Protein AF-A0A9X9A0T3-F1 (afdb_monomer)

Structure (mmCIF, N/CA/C/O backbone):
data_AF-A0A9X9A0T3-F1
#
_entry.id   AF-A0A9X9A0T3-F1
#
loop_
_atom_site.group_PDB
_atom_site.id
_atom_site.type_symbol
_atom_site.label_atom_id
_atom_site.label_alt_id
_atom_site.label_comp_id
_atom_site.label_asym_id
_atom_site.label_entity_id
_atom_site.label_seq_id
_atom_site.pdbx_PDB_ins_code
_atom_site.Cartn_x
_atom_site.Cartn_y
_atom_site.Cartn_z
_atom_site.occupancy
_atom_site.B_iso_or_equiv
_atom_site.auth_seq_id
_atom_site.auth_comp_id
_atom_site.auth_asym_id
_atom_site.auth_atom_id
_atom_site.pdbx_PDB_model_num
ATOM 1 N N . ALA A 1 1 ? 5.137 -0.483 3.775 1.00 80.88 1 ALA A N 1
ATOM 2 C CA . ALA A 1 1 ? 6.234 0.382 3.291 1.00 80.88 1 ALA A CA 1
ATOM 3 C C . ALA A 1 1 ? 7.393 -0.449 2.747 1.00 80.88 1 ALA A C 1
ATOM 5 O O . ALA A 1 1 ? 7.651 -0.359 1.558 1.00 80.88 1 ALA A O 1
ATOM 6 N N . LEU A 1 2 ? 8.029 -1.311 3.553 1.00 91.44 2 LEU A N 1
ATOM 7 C CA . LEU A 1 2 ? 9.229 -2.052 3.134 1.00 91.44 2 LEU A CA 1
ATOM 8 C C . LEU A 1 2 ? 9.048 -2.902 1.862 1.00 91.44 2 LEU A C 1
ATOM 10 O O . LEU A 1 2 ? 9.890 -2.845 0.978 1.00 91.44 2 LEU A O 1
ATOM 14 N N . THR A 1 3 ? 7.930 -3.620 1.719 1.00 94.62 3 THR A N 1
ATOM 15 C CA . THR A 1 3 ? 7.630 -4.406 0.504 1.00 94.62 3 THR A CA 1
ATOM 16 C C . THR A 1 3 ? 7.572 -3.549 -0.762 1.00 94.62 3 THR A C 1
ATOM 18 O O . THR A 1 3 ? 8.028 -3.978 -1.815 1.00 94.62 3 THR A O 1
ATOM 21 N N . VAL A 1 4 ? 7.065 -2.318 -0.654 1.00 94.62 4 VAL A N 1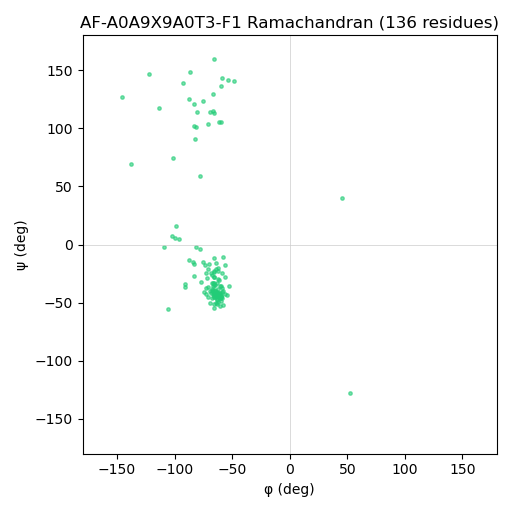
ATOM 22 C CA . VAL A 1 4 ? 7.002 -1.357 -1.763 1.00 94.62 4 VAL A CA 1
ATOM 23 C C . VAL A 1 4 ? 8.384 -0.770 -2.051 1.00 94.62 4 VAL A C 1
ATOM 25 O O . VAL A 1 4 ? 8.754 -0.664 -3.212 1.00 94.62 4 VAL A O 1
ATOM 28 N N . VAL A 1 5 ? 9.173 -0.442 -1.020 1.00 95.19 5 VAL A N 1
ATOM 29 C CA . VAL A 1 5 ? 10.565 0.025 -1.184 1.00 95.19 5 VAL A CA 1
ATOM 30 C C . VAL A 1 5 ? 11.396 -1.024 -1.914 1.00 95.19 5 VAL A C 1
ATOM 32 O O . VAL A 1 5 ? 12.087 -0.687 -2.868 1.00 95.19 5 VAL A O 1
ATOM 35 N N . LEU A 1 6 ? 11.287 -2.292 -1.511 1.00 94.44 6 LEU A N 1
ATOM 36 C CA . LEU A 1 6 ? 11.980 -3.398 -2.169 1.00 94.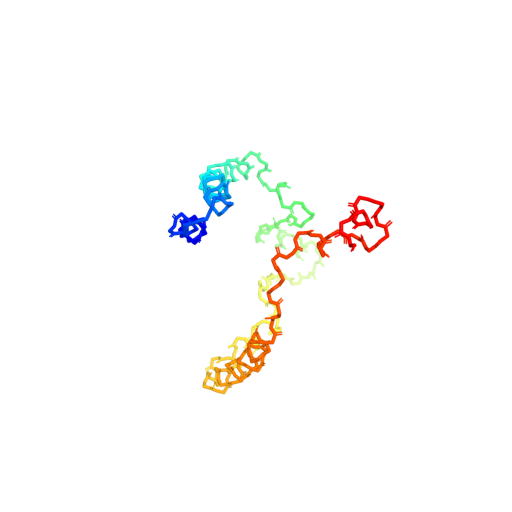44 6 LEU A CA 1
ATOM 37 C C . LEU A 1 6 ? 11.491 -3.586 -3.610 1.00 94.44 6 LEU A C 1
ATOM 39 O O . LEU A 1 6 ? 12.316 -3.678 -4.511 1.00 94.44 6 LEU A O 1
ATOM 43 N N . GLY A 1 7 ? 10.174 -3.566 -3.844 1.00 93.56 7 GLY A N 1
ATOM 44 C CA . GLY A 1 7 ? 9.599 -3.706 -5.187 1.00 93.56 7 GLY A CA 1
ATOM 45 C C . GLY A 1 7 ? 9.945 -2.559 -6.143 1.00 93.56 7 GLY A C 1
ATOM 46 O O . GLY A 1 7 ? 10.156 -2.789 -7.325 1.00 93.56 7 GLY A O 1
ATOM 47 N N . LEU A 1 8 ? 10.050 -1.322 -5.655 1.00 93.19 8 LEU A N 1
ATOM 48 C CA . LEU A 1 8 ? 10.541 -0.197 -6.459 1.00 93.19 8 LEU A CA 1
ATOM 49 C C . LEU A 1 8 ? 12.066 -0.225 -6.598 1.00 93.19 8 LEU A C 1
ATOM 51 O O . LEU A 1 8 ? 12.601 0.163 -7.631 1.00 93.19 8 LEU A O 1
ATOM 55 N N . GLY A 1 9 ? 12.771 -0.716 -5.580 1.00 91.00 9 GLY A N 1
ATOM 56 C CA . GLY A 1 9 ? 14.219 -0.883 -5.588 1.00 91.00 9 GLY A CA 1
ATOM 57 C C . GLY A 1 9 ? 14.700 -1.858 -6.660 1.00 91.00 9 GLY A C 1
ATOM 58 O O . GLY A 1 9 ? 15.772 -1.646 -7.219 1.00 91.00 9 GLY A O 1
ATOM 59 N N . THR A 1 10 ? 13.901 -2.865 -7.040 1.00 93.00 10 THR A N 1
ATOM 60 C CA . THR A 1 10 ? 14.277 -3.780 -8.133 1.00 93.00 10 THR A CA 1
ATOM 61 C C . THR A 1 10 ? 14.437 -3.077 -9.482 1.00 93.00 10 THR A C 1
ATOM 63 O O . THR A 1 10 ? 15.136 -3.605 -10.340 1.00 93.00 10 THR A O 1
ATOM 66 N N . LEU A 1 11 ? 13.871 -1.876 -9.684 1.00 90.31 11 LEU A N 1
ATOM 67 C CA . LEU A 1 11 ? 14.110 -1.084 -10.901 1.00 90.31 11 LEU A CA 1
ATOM 68 C C . LEU A 1 11 ? 15.588 -0.682 -11.059 1.00 90.31 11 LEU A C 1
ATOM 70 O O . LEU A 1 11 ? 16.024 -0.443 -12.181 1.00 90.31 11 LEU A O 1
ATOM 74 N N . LEU A 1 12 ? 16.373 -0.650 -9.974 1.00 89.25 12 LEU A N 1
ATOM 75 C CA . LEU A 1 12 ? 17.823 -0.426 -10.040 1.00 89.25 12 LEU A CA 1
ATOM 76 C C . LEU A 1 12 ? 18.566 -1.566 -10.745 1.00 89.25 12 LEU A C 1
ATOM 78 O O . LEU A 1 12 ? 19.654 -1.355 -11.266 1.00 89.25 12 LEU A O 1
ATOM 82 N N . LEU A 1 13 ? 17.985 -2.766 -10.801 1.00 90.50 13 LEU A N 1
ATOM 83 C CA . LEU A 1 13 ? 18.573 -3.887 -11.535 1.00 90.50 13 LEU A CA 1
ATOM 84 C C . LEU A 1 13 ? 18.400 -3.735 -13.056 1.00 90.50 13 LEU A C 1
ATOM 86 O O . LEU A 1 13 ? 19.069 -4.426 -13.821 1.00 90.50 13 LEU A O 1
ATOM 90 N N . ALA A 1 14 ? 17.518 -2.841 -13.515 1.00 88.31 14 ALA A N 1
ATOM 91 C CA . ALA A 1 14 ? 17.272 -2.620 -14.934 1.00 88.31 14 ALA A CA 1
ATOM 92 C C . ALA A 1 14 ? 18.317 -1.667 -15.533 1.00 88.31 14 ALA A C 1
ATOM 94 O O . ALA A 1 14 ? 18.399 -0.503 -15.142 1.00 88.31 14 ALA A O 1
ATOM 95 N N . HIS A 1 15 ? 19.071 -2.117 -16.540 1.00 77.56 15 HIS A N 1
ATOM 96 C CA . HIS A 1 15 ? 20.097 -1.317 -17.224 1.00 77.56 15 HIS A CA 1
ATOM 97 C C . HIS A 1 15 ? 19.493 -0.313 -18.229 1.00 77.56 15 HIS A C 1
ATOM 99 O O . HIS A 1 15 ? 19.750 -0.358 -19.428 1.00 77.56 15 HIS A O 1
ATOM 105 N N . TYR A 1 16 ? 18.631 0.580 -17.742 1.00 80.69 16 TYR A N 1
ATOM 106 C CA . TYR A 1 16 ? 18.006 1.635 -18.535 1.00 80.69 16 TYR A CA 1
ATOM 107 C C . TYR A 1 16 ? 17.822 2.890 -17.679 1.00 80.69 16 TYR A C 1
ATOM 109 O O . TYR A 1 16 ? 17.271 2.855 -16.573 1.00 80.69 16 TYR A O 1
ATOM 117 N N . GLY A 1 17 ? 18.326 4.016 -18.195 1.00 76.69 17 GLY A N 1
ATOM 118 C CA . GLY A 1 17 ? 18.530 5.239 -17.416 1.00 76.69 17 GLY A CA 1
ATOM 119 C C . GLY A 1 17 ? 17.249 5.832 -16.833 1.00 76.69 17 GLY A C 1
ATOM 120 O O . GLY A 1 17 ? 17.286 6.407 -15.747 1.00 76.69 17 GLY A O 1
ATOM 121 N N . ALA A 1 18 ? 16.102 5.657 -17.499 1.00 80.81 18 ALA A N 1
ATOM 122 C CA . ALA A 1 18 ? 14.832 6.130 -16.953 1.00 80.81 18 ALA A CA 1
ATOM 123 C C . ALA A 1 18 ? 14.447 5.363 -15.679 1.00 80.81 18 ALA A C 1
ATOM 125 O O . ALA A 1 18 ? 14.079 5.985 -14.688 1.00 80.81 18 ALA A O 1
ATOM 126 N N . PHE A 1 19 ? 14.606 4.034 -15.650 1.00 84.81 19 PHE A N 1
ATOM 127 C CA . PHE A 1 19 ? 14.258 3.240 -14.467 1.00 84.81 19 PHE A CA 1
ATOM 128 C C . PHE A 1 19 ? 15.142 3.587 -13.271 1.00 84.81 19 PHE A C 1
ATOM 130 O O . PHE A 1 19 ? 14.615 3.745 -12.175 1.00 84.81 19 PHE A O 1
ATOM 137 N N . HIS A 1 20 ? 16.441 3.821 -13.476 1.00 84.88 20 HIS A N 1
ATOM 138 C CA . HIS A 1 20 ? 17.334 4.299 -12.413 1.00 84.88 20 HIS A CA 1
ATOM 139 C C . HIS A 1 20 ? 16.895 5.659 -11.848 1.00 84.88 20 HIS A C 1
ATOM 141 O O . HIS A 1 20 ? 16.882 5.856 -10.631 1.00 84.88 20 HIS A O 1
ATOM 147 N N . ARG A 1 21 ? 16.481 6.584 -12.726 1.00 88.31 21 ARG A N 1
ATOM 148 C CA . ARG A 1 21 ? 15.996 7.920 -12.344 1.00 88.31 21 ARG A CA 1
ATOM 149 C C . ARG A 1 21 ? 14.668 7.889 -11.589 1.00 88.31 21 ARG A C 1
ATOM 151 O O . ARG A 1 21 ? 14.423 8.791 -10.798 1.00 88.31 21 ARG A O 1
ATOM 158 N N . PHE A 1 22 ? 13.837 6.866 -11.789 1.00 87.94 22 PHE A N 1
ATOM 159 C CA . PHE A 1 22 ? 12.580 6.692 -11.053 1.00 87.94 22 PHE A CA 1
ATOM 160 C C . PHE A 1 22 ? 12.737 5.856 -9.776 1.00 87.94 22 PHE A C 1
ATOM 162 O O . PHE A 1 22 ? 12.111 6.159 -8.762 1.00 87.94 22 PHE A O 1
ATOM 169 N N . ALA A 1 23 ? 13.590 4.832 -9.789 1.00 89.62 23 ALA A N 1
ATOM 170 C CA . ALA A 1 23 ? 13.747 3.902 -8.676 1.00 89.62 23 ALA A CA 1
ATOM 171 C C . ALA A 1 23 ? 14.178 4.609 -7.386 1.00 89.62 23 ALA A C 1
ATOM 173 O O . ALA A 1 23 ? 13.565 4.407 -6.335 1.00 89.62 23 ALA A O 1
ATOM 174 N N . VAL A 1 24 ? 15.211 5.457 -7.465 1.00 90.62 24 VAL A N 1
ATOM 175 C CA . VAL A 1 24 ? 15.797 6.114 -6.286 1.00 90.62 24 VAL A CA 1
ATOM 176 C C . VAL A 1 24 ? 14.812 7.089 -5.627 1.00 90.62 24 VAL A C 1
ATOM 178 O O . VAL A 1 24 ? 14.521 6.889 -4.447 1.00 90.62 24 VAL A O 1
ATOM 181 N N . PRO A 1 25 ? 14.220 8.081 -6.326 1.00 93.50 25 PRO A N 1
ATOM 182 C CA . PRO A 1 25 ? 13.295 9.012 -5.681 1.00 93.50 25 PRO A CA 1
ATOM 183 C C . PRO A 1 25 ? 12.072 8.315 -5.082 1.00 93.50 25 PRO A C 1
ATOM 185 O O . PRO A 1 25 ? 11.699 8.610 -3.948 1.00 93.50 25 PRO A O 1
ATOM 188 N N . PHE A 1 26 ? 11.459 7.369 -5.804 1.00 93.44 26 PHE A N 1
ATOM 189 C CA . PHE A 1 26 ? 10.231 6.732 -5.330 1.00 93.44 26 PHE A CA 1
ATOM 190 C C . PHE A 1 26 ? 10.475 5.764 -4.171 1.00 93.44 26 PHE A C 1
ATOM 192 O O . PHE A 1 26 ? 9.720 5.784 -3.198 1.00 93.44 26 PHE A O 1
ATOM 199 N N . SER A 1 27 ? 11.528 4.944 -4.227 1.00 93.88 27 SER A N 1
ATOM 200 C CA . SER A 1 27 ? 11.855 4.036 -3.118 1.00 93.88 27 SER A CA 1
ATOM 201 C C . SER A 1 27 ? 12.199 4.806 -1.839 1.00 93.88 27 SER A C 1
ATOM 203 O O . SER A 1 27 ? 11.657 4.492 -0.776 1.00 93.88 27 SER A O 1
ATOM 205 N N . VAL A 1 28 ? 13.014 5.863 -1.938 1.00 94.81 28 VAL A N 1
ATOM 206 C CA . VAL A 1 28 ? 13.378 6.723 -0.801 1.00 94.81 28 VAL A CA 1
ATOM 207 C C . VAL A 1 28 ? 12.157 7.463 -0.257 1.00 94.81 28 VAL A C 1
ATOM 209 O O . VAL A 1 28 ? 11.944 7.476 0.956 1.00 94.81 28 VAL A O 1
ATOM 212 N N . ALA A 1 29 ? 11.304 8.016 -1.123 1.00 95.31 29 ALA A N 1
ATOM 213 C CA . ALA A 1 29 ? 10.075 8.685 -0.699 1.00 95.31 29 ALA A CA 1
ATOM 214 C C . ALA A 1 29 ? 9.148 7.739 0.077 1.00 95.31 29 ALA A C 1
ATOM 216 O O . ALA A 1 29 ? 8.660 8.093 1.150 1.00 95.31 29 ALA A O 1
ATOM 217 N N . VAL A 1 30 ? 8.942 6.510 -0.412 1.00 96.06 30 VAL A N 1
ATOM 218 C CA . VAL A 1 30 ? 8.116 5.509 0.282 1.00 96.06 30 VAL A CA 1
ATOM 219 C C . VAL A 1 30 ? 8.747 5.074 1.605 1.00 96.06 30 VAL A C 1
ATOM 221 O O . VAL A 1 30 ? 8.025 4.817 2.571 1.00 96.06 30 VAL A O 1
ATOM 224 N N . PHE A 1 31 ? 10.077 5.003 1.677 1.00 96.44 31 PHE A N 1
ATOM 225 C CA . PHE A 1 31 ? 10.787 4.700 2.916 1.00 96.44 31 PHE A CA 1
ATOM 226 C C . PHE A 1 31 ? 10.559 5.788 3.975 1.00 96.44 31 PHE A C 1
ATOM 228 O O . PHE A 1 31 ? 10.112 5.480 5.082 1.00 96.44 31 PHE A O 1
ATOM 235 N N . ILE A 1 32 ? 10.761 7.059 3.613 1.00 96.62 32 ILE A N 1
ATOM 236 C CA . ILE A 1 32 ? 10.511 8.214 4.490 1.00 96.62 32 ILE A CA 1
ATOM 237 C C . ILE A 1 32 ? 9.034 8.277 4.894 1.00 96.62 32 ILE A C 1
ATOM 239 O O . ILE A 1 32 ? 8.725 8.443 6.072 1.00 96.62 32 ILE A O 1
ATOM 243 N N . MET A 1 33 ? 8.115 8.074 3.948 1.00 96.38 33 MET A N 1
ATOM 244 C CA . MET A 1 33 ? 6.678 7.998 4.221 1.00 96.38 33 MET A CA 1
ATOM 245 C C . MET A 1 33 ? 6.349 6.874 5.211 1.00 96.38 33 MET A C 1
ATOM 247 O O . MET A 1 33 ? 5.487 7.042 6.067 1.00 96.38 33 MET A O 1
ATOM 251 N N . GLY A 1 34 ? 7.045 5.737 5.129 1.00 96.31 34 GLY A N 1
ATOM 252 C CA . GLY A 1 34 ? 6.917 4.644 6.089 1.00 96.31 34 GLY A CA 1
ATOM 253 C C . GLY A 1 34 ? 7.308 5.060 7.507 1.00 96.31 34 GLY A C 1
ATOM 254 O O . GLY A 1 34 ? 6.565 4.776 8.444 1.00 96.31 34 GLY A O 1
ATOM 255 N N . ILE A 1 35 ? 8.428 5.772 7.660 1.00 96.69 35 ILE A N 1
ATOM 256 C CA . ILE A 1 35 ? 8.858 6.324 8.954 1.00 96.69 35 ILE A CA 1
ATOM 257 C C . ILE A 1 35 ? 7.830 7.341 9.458 1.00 96.69 35 ILE A C 1
ATOM 259 O O . ILE A 1 35 ? 7.379 7.240 10.595 1.00 96.69 35 ILE A O 1
ATOM 263 N N . ALA A 1 36 ? 7.398 8.266 8.602 1.00 96.19 36 ALA A N 1
ATOM 264 C CA . ALA A 1 36 ? 6.385 9.261 8.932 1.00 96.19 36 ALA A CA 1
ATOM 265 C C . ALA A 1 36 ? 5.054 8.622 9.366 1.00 96.19 36 ALA A C 1
ATOM 267 O O . ALA A 1 36 ? 4.445 9.058 10.337 1.00 96.19 36 ALA A O 1
ATOM 268 N N . ALA A 1 37 ? 4.605 7.556 8.703 1.00 95.25 37 ALA A N 1
ATOM 269 C CA . ALA A 1 37 ? 3.394 6.837 9.092 1.00 95.25 37 ALA A CA 1
ATOM 270 C C . ALA A 1 37 ? 3.531 6.141 10.459 1.00 95.25 37 ALA A C 1
ATOM 272 O O . ALA A 1 37 ? 2.534 5.970 11.152 1.00 95.25 37 ALA A O 1
ATOM 273 N N . LEU A 1 38 ? 4.743 5.751 10.863 1.00 95.00 38 LEU A N 1
ATOM 274 C CA . LEU A 1 38 ? 4.998 5.159 12.179 1.00 95.00 38 LEU A CA 1
ATOM 275 C C . LEU A 1 38 ? 5.168 6.205 13.288 1.00 95.00 38 LEU A C 1
ATOM 277 O O . LEU A 1 38 ? 4.894 5.890 14.441 1.00 95.00 38 LEU A O 1
ATOM 281 N N . THR A 1 39 ? 5.607 7.425 12.970 1.00 96.00 39 THR A N 1
ATOM 282 C CA . THR A 1 39 ? 5.889 8.474 13.967 1.00 96.00 39 THR A CA 1
ATOM 283 C C . THR A 1 39 ? 4.830 9.573 13.985 1.00 96.00 39 THR A C 1
ATOM 285 O O . THR A 1 39 ? 4.213 9.832 15.016 1.00 96.00 39 THR A O 1
ATOM 288 N N . ILE A 1 40 ? 4.579 10.199 12.837 1.00 95.19 40 ILE A N 1
ATOM 289 C CA . ILE A 1 40 ? 3.683 11.347 12.692 1.00 95.19 40 ILE A CA 1
ATOM 290 C C . ILE A 1 40 ? 2.237 10.912 12.873 1.00 95.19 40 ILE A C 1
ATOM 292 O O . ILE A 1 40 ? 1.512 11.566 13.609 1.00 95.19 40 ILE A O 1
ATOM 296 N N . LEU A 1 41 ? 1.806 9.806 12.257 1.00 93.19 41 LEU A N 1
ATOM 297 C CA . LEU A 1 41 ? 0.410 9.367 12.356 1.00 93.19 41 LEU A CA 1
ATOM 298 C C . LEU A 1 41 ? -0.047 9.134 13.812 1.00 93.19 41 LEU A C 1
ATOM 300 O O . LEU A 1 41 ? -1.054 9.731 14.196 1.00 93.19 41 LEU A O 1
ATOM 304 N N . PRO A 1 42 ? 0.650 8.343 14.657 1.00 91.88 42 PRO A N 1
ATOM 305 C CA . PRO A 1 42 ? 0.240 8.189 16.051 1.00 91.88 42 PRO A CA 1
ATOM 306 C C . PRO A 1 42 ? 0.382 9.483 16.860 1.00 91.88 42 PRO A C 1
ATOM 308 O O . PRO A 1 42 ? -0.485 9.763 17.683 1.00 91.88 42 PRO A O 1
ATOM 311 N N . ALA A 1 43 ? 1.408 10.304 16.609 1.00 95.00 43 ALA A N 1
ATOM 312 C CA . ALA A 1 43 ? 1.546 11.605 17.267 1.00 95.00 43 ALA A CA 1
ATOM 313 C C . ALA A 1 43 ? 0.361 12.533 16.946 1.00 95.00 43 ALA A C 1
ATOM 315 O O . ALA A 1 43 ? -0.192 13.183 17.830 1.00 95.00 43 ALA A O 1
ATOM 316 N N . LEU A 1 44 ? -0.085 12.537 15.692 1.00 92.12 44 LEU A N 1
ATOM 317 C CA . LEU A 1 44 ? -1.213 13.334 15.231 1.00 92.12 44 LEU A CA 1
ATOM 318 C C 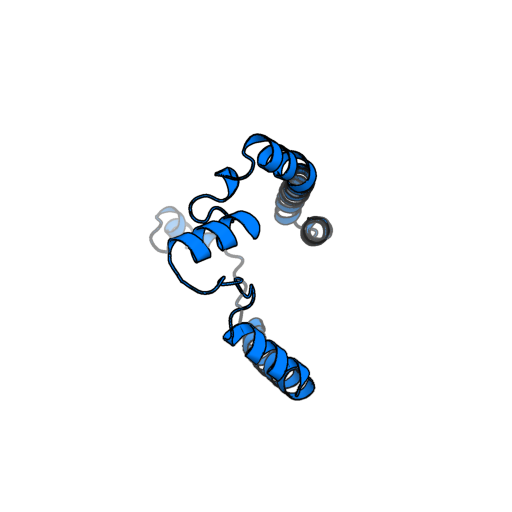. LEU A 1 44 ? -2.533 12.846 15.846 1.00 92.12 44 LEU A C 1
ATOM 320 O O . LEU A 1 44 ? -3.356 13.655 16.274 1.00 92.12 44 LEU A O 1
ATOM 324 N N . LEU A 1 45 ? -2.712 11.524 15.955 1.00 91.25 45 LEU A N 1
ATOM 325 C CA . LEU A 1 45 ? -3.856 10.921 16.645 1.00 91.25 45 LEU A CA 1
ATOM 326 C C . LEU A 1 45 ? -3.854 11.218 18.151 1.00 91.25 45 LEU A C 1
ATOM 328 O O . LEU A 1 45 ? -4.927 11.374 18.729 1.00 91.25 45 LEU A O 1
ATOM 332 N N . LEU A 1 46 ? -2.684 11.336 18.785 1.00 91.56 46 LEU A N 1
ATOM 333 C CA . LEU A 1 46 ? -2.574 11.765 20.183 1.00 91.56 46 LEU A CA 1
ATOM 334 C C . LEU A 1 46 ? -2.965 13.239 20.359 1.00 91.56 46 LEU A C 1
ATOM 336 O O . LEU A 1 46 ? -3.683 13.556 21.303 1.00 91.56 46 LEU A O 1
ATOM 340 N N . ILE A 1 47 ? -2.547 14.120 19.444 1.00 93.38 47 ILE A N 1
ATOM 341 C CA . ILE A 1 47 ? -2.850 15.561 19.501 1.00 93.38 47 ILE A CA 1
ATOM 342 C C . ILE A 1 47 ? -4.340 15.831 19.246 1.00 93.38 47 ILE A C 1
ATOM 344 O O . ILE A 1 47 ? -4.982 16.538 20.019 1.00 93.38 47 ILE A O 1
ATOM 348 N N . PHE A 1 48 ? -4.913 15.270 18.177 1.00 87.88 48 PHE A N 1
ATOM 349 C CA . PHE A 1 48 ? -6.324 15.499 17.831 1.00 87.88 48 PHE A CA 1
ATOM 350 C C . PHE A 1 48 ? -7.298 14.598 18.599 1.00 87.88 48 PHE A C 1
ATOM 352 O O . PHE A 1 48 ? -8.505 14.867 18.638 1.00 87.88 48 PHE A O 1
ATOM 359 N N . GLY A 1 49 ? -6.805 13.514 19.199 1.00 83.88 49 GLY A N 1
ATOM 360 C CA . GLY A 1 49 ? -7.602 12.575 19.974 1.00 83.88 49 GLY A CA 1
ATOM 361 C C . GLY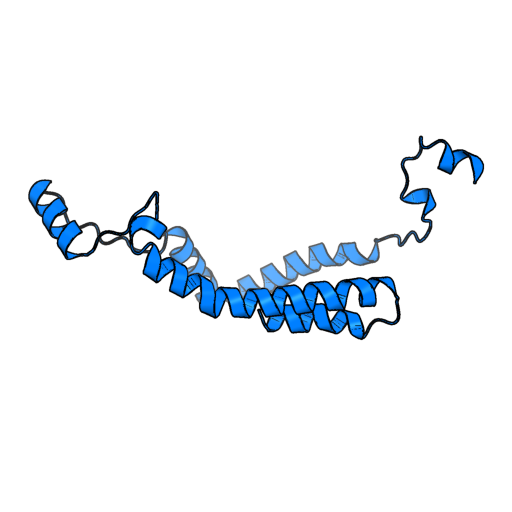 A 1 49 ? -8.827 12.076 19.203 1.00 83.88 49 GLY A C 1
ATOM 362 O O . GLY A 1 49 ? -8.750 11.615 18.065 1.00 83.88 49 GLY A O 1
ATOM 363 N N . ARG A 1 50 ? -10.007 12.189 19.820 1.00 79.31 50 ARG A N 1
ATOM 364 C CA . ARG A 1 50 ? -11.269 11.680 19.259 1.00 79.31 50 ARG A CA 1
ATOM 365 C C . ARG A 1 50 ? -11.782 12.483 18.051 1.00 79.31 50 ARG A C 1
ATOM 367 O O . ARG A 1 50 ? -12.578 11.955 17.277 1.00 79.31 50 ARG A O 1
ATOM 374 N N . ILE A 1 51 ? -11.340 13.734 17.889 1.00 83.00 51 ILE A N 1
ATOM 375 C CA . ILE A 1 51 ? -11.763 14.622 16.789 1.00 83.00 51 ILE A CA 1
ATOM 376 C C . ILE A 1 51 ? -11.146 14.176 15.457 1.00 83.00 51 ILE A C 1
ATOM 378 O O . ILE A 1 51 ? -11.761 14.375 14.412 1.00 83.00 51 ILE A O 1
ATOM 382 N N . ALA A 1 52 ? -10.008 13.471 15.491 1.00 84.12 52 ALA A N 1
ATOM 383 C CA . ALA A 1 52 ? -9.374 12.896 14.302 1.00 84.12 52 ALA A CA 1
ATOM 384 C C . ALA A 1 52 ? -10.294 11.956 13.494 1.00 84.12 52 ALA A C 1
ATOM 386 O O . ALA A 1 52 ? -10.023 11.682 12.330 1.00 84.12 52 ALA A O 1
ATOM 387 N N . PHE A 1 53 ? -11.386 11.471 14.098 1.00 82.69 53 PHE A N 1
ATOM 388 C CA . PHE A 1 53 ? -12.352 10.563 13.480 1.00 82.69 53 PHE A CA 1
ATOM 389 C C . PHE A 1 53 ? -13.616 11.267 12.938 1.00 82.69 53 PHE A C 1
ATOM 391 O O . PHE A 1 53 ? -14.624 10.610 12.684 1.00 82.69 53 PHE A O 1
ATOM 398 N N . PHE A 1 54 ? -13.618 12.595 12.767 1.00 82.25 54 PHE A N 1
ATOM 399 C CA . PHE A 1 54 ? -14.728 13.308 12.117 1.00 82.25 54 PHE A CA 1
ATOM 400 C C . PHE A 1 54 ? -14.943 12.802 10.670 1.00 82.25 54 PHE A C 1
ATOM 402 O O . PHE A 1 54 ? -13.961 12.632 9.949 1.00 82.25 54 PHE A O 1
ATOM 409 N N . PRO A 1 55 ? -16.188 12.569 10.197 1.00 75.38 55 PRO A N 1
ATOM 410 C CA . PRO A 1 55 ? -17.481 12.872 10.828 1.00 75.38 55 PRO A CA 1
ATOM 411 C C . PRO A 1 55 ? -18.024 11.784 11.772 1.00 75.38 55 PRO A C 1
ATOM 413 O O . PRO A 1 55 ? -18.953 12.044 12.538 1.00 75.38 55 PRO A O 1
ATOM 416 N N . PHE A 1 56 ? -17.460 10.576 11.759 1.00 72.62 56 PHE A N 1
ATOM 417 C CA . PHE A 1 56 ? -17.942 9.437 12.547 1.00 72.62 56 PHE A CA 1
ATOM 418 C C . PHE A 1 56 ? -17.081 9.213 13.792 1.00 72.62 56 PHE A C 1
ATOM 420 O O . PHE A 1 56 ? -16.290 8.279 13.880 1.00 72.62 56 PHE A O 1
ATOM 427 N N . ILE A 1 57 ? -17.269 10.087 14.779 1.00 78.19 57 ILE A N 1
ATOM 428 C CA . ILE A 1 57 ? -16.549 10.060 16.056 1.00 78.19 57 ILE A CA 1
ATOM 429 C C . ILE A 1 57 ? -16.993 8.826 16.871 1.00 78.19 57 ILE A C 1
ATOM 431 O O . ILE A 1 57 ? -18.150 8.778 17.311 1.00 78.19 57 ILE A O 1
ATOM 435 N N . PRO A 1 58 ? -16.109 7.837 17.117 1.00 70.56 58 PRO A N 1
ATOM 436 C CA . PRO A 1 58 ? -16.477 6.623 17.833 1.00 70.56 58 PRO A CA 1
ATOM 437 C C . PRO A 1 58 ? -16.829 6.947 19.289 1.00 70.56 58 PRO A C 1
ATOM 439 O O . PRO A 1 58 ? -16.091 7.629 20.007 1.00 70.56 58 PRO A O 1
ATOM 442 N N . ARG A 1 59 ? -17.990 6.458 19.732 1.00 72.31 59 ARG A N 1
ATOM 443 C CA . ARG A 1 59 ? -18.474 6.587 21.113 1.00 72.31 59 ARG A CA 1
ATOM 444 C C . ARG A 1 59 ? -18.058 5.361 21.915 1.00 72.31 59 ARG A C 1
ATOM 446 O O . ARG A 1 59 ? -18.151 4.240 21.418 1.00 72.31 59 ARG A O 1
ATOM 453 N N . THR A 1 60 ? -17.637 5.566 23.159 1.00 74.50 60 THR A N 1
ATOM 454 C CA . THR A 1 60 ? -17.333 4.461 24.076 1.00 74.50 60 THR A CA 1
ATOM 455 C C . THR A 1 60 ? -18.599 3.666 24.411 1.00 74.50 60 THR A C 1
ATOM 457 O O . THR A 1 60 ? -19.720 4.161 24.271 1.00 74.50 60 THR A O 1
ATOM 460 N N . THR A 1 61 ? -18.433 2.428 24.876 1.00 68.31 61 THR A N 1
ATOM 461 C CA . THR A 1 61 ? -19.531 1.557 25.330 1.00 68.31 61 THR A CA 1
ATOM 462 C C . THR A 1 61 ? -20.391 2.224 26.402 1.00 68.31 61 THR A C 1
ATOM 464 O O . THR A 1 61 ? -21.607 2.252 26.248 1.00 68.31 61 THR A O 1
ATOM 467 N N . SER A 1 62 ? -19.777 2.889 27.386 1.00 71.06 62 SER A N 1
ATOM 468 C CA . SER A 1 62 ? -20.488 3.658 28.420 1.00 71.06 62 SER A CA 1
ATOM 469 C C .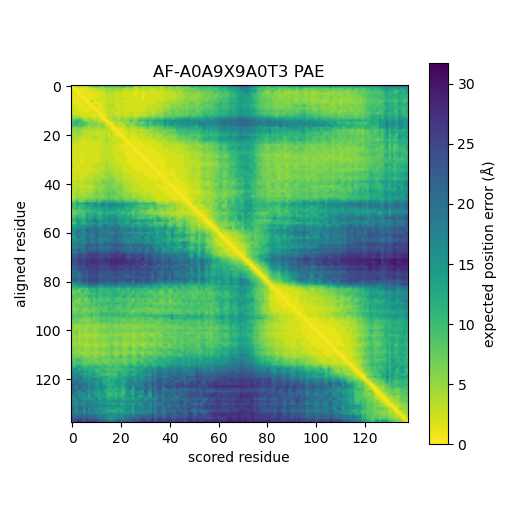 SER A 1 62 ? -21.343 4.797 27.847 1.00 71.06 62 SER A C 1
ATOM 471 O O . SER A 1 62 ? -22.514 4.938 28.191 1.00 71.06 62 SER A O 1
ATOM 473 N N . MET A 1 63 ? -20.810 5.567 26.891 1.00 71.50 63 MET A N 1
ATOM 474 C CA . MET A 1 63 ? -21.559 6.640 26.224 1.00 71.50 63 MET A CA 1
ATOM 475 C C . MET A 1 63 ? -22.707 6.097 25.365 1.00 71.50 63 MET A C 1
ATOM 477 O O . MET A 1 63 ? -23.751 6.740 25.241 1.00 71.50 63 MET A O 1
ATOM 481 N N . ASN A 1 64 ? -22.532 4.918 24.764 1.00 70.44 64 ASN A N 1
ATOM 482 C CA . ASN A 1 64 ? -23.585 4.242 24.011 1.00 70.44 64 ASN A CA 1
ATOM 483 C C . ASN A 1 64 ? -24.679 3.688 24.930 1.00 70.44 64 ASN A C 1
ATOM 485 O O . ASN A 1 64 ? -25.850 3.766 24.566 1.00 70.44 64 ASN A O 1
ATOM 489 N N . GLU A 1 65 ? -24.325 3.187 26.113 1.00 69.94 65 GLU A N 1
ATOM 490 C CA . GLU A 1 65 ? -25.262 2.727 27.143 1.00 69.94 65 GLU A CA 1
ATOM 491 C C . GLU A 1 65 ? -26.091 3.874 27.725 1.00 69.94 65 GLU A C 1
ATOM 493 O O . GLU A 1 65 ? -27.311 3.752 27.849 1.00 69.94 65 GLU A O 1
ATOM 498 N N . GLU A 1 66 ? -25.475 5.024 28.003 1.00 70.62 66 GLU A N 1
ATOM 499 C CA . GLU A 1 66 ? -26.191 6.219 28.459 1.00 70.62 66 GLU A CA 1
ATOM 500 C C . GLU A 1 66 ? -27.136 6.775 27.387 1.00 70.62 66 GLU A C 1
ATOM 502 O O . GLU A 1 66 ? -28.287 7.108 27.682 1.00 70.62 66 GLU A O 1
ATOM 507 N N . PHE A 1 67 ? -26.702 6.830 26.121 1.00 65.12 67 PHE A N 1
ATOM 508 C CA . PHE A 1 67 ? -27.574 7.215 25.005 1.00 65.12 67 PHE A CA 1
ATOM 509 C C . PHE A 1 67 ? -28.709 6.207 24.780 1.00 65.12 67 PHE A C 1
ATOM 511 O O . PHE A 1 67 ? -29.841 6.610 24.511 1.00 65.12 67 PHE A O 1
ATOM 518 N N . ALA A 1 68 ? -28.425 4.908 24.893 1.00 65.69 68 ALA A N 1
ATOM 519 C CA . ALA A 1 68 ? -29.400 3.824 24.790 1.00 65.69 68 ALA A CA 1
ATOM 520 C C . ALA A 1 68 ? -30.456 3.908 25.902 1.00 65.69 68 ALA A C 1
ATOM 522 O O . ALA A 1 68 ? -31.653 3.826 25.615 1.00 65.69 68 ALA A O 1
ATOM 523 N N . ARG A 1 69 ? -30.027 4.177 27.144 1.00 65.94 69 ARG A N 1
ATOM 524 C CA . ARG A 1 69 ? -30.899 4.432 28.301 1.00 65.94 69 ARG A CA 1
ATOM 525 C C . ARG A 1 69 ? -31.757 5.680 28.106 1.00 65.94 69 ARG A C 1
ATOM 527 O O . ARG A 1 69 ? -32.974 5.594 28.243 1.00 65.94 69 ARG A O 1
ATOM 534 N N . LYS A 1 70 ? -31.160 6.810 27.703 1.00 70.12 70 LYS A N 1
ATOM 535 C CA . LYS A 1 70 ? -31.895 8.061 27.428 1.00 70.12 70 LYS A CA 1
ATOM 536 C C . LYS A 1 70 ? -32.890 7.924 26.271 1.00 70.12 70 LYS A C 1
ATOM 538 O O . LYS A 1 70 ? -33.946 8.544 26.301 1.00 70.12 70 LYS A O 1
ATOM 543 N N . LYS A 1 71 ? -32.584 7.101 25.262 1.00 68.19 71 LYS A N 1
ATOM 544 C CA . LYS A 1 71 ? -33.413 6.916 24.057 1.00 68.19 71 LYS A CA 1
ATOM 545 C C . LYS A 1 71 ? -34.296 5.656 24.095 1.00 68.19 71 LYS A C 1
ATOM 547 O O . LYS A 1 71 ? -34.930 5.358 23.085 1.00 68.19 71 LYS A O 1
ATOM 552 N N . LYS A 1 72 ? -34.331 4.914 25.215 1.00 57.62 72 LYS A N 1
ATOM 553 C CA . LYS A 1 72 ? -35.031 3.618 25.383 1.00 57.62 72 LYS A CA 1
ATOM 554 C C . LYS A 1 72 ? -34.809 2.644 24.209 1.00 57.62 72 LYS A C 1
ATOM 556 O O . LYS A 1 72 ? -35.737 1.986 23.747 1.00 57.62 72 LYS A O 1
ATOM 561 N N . ARG A 1 73 ? -33.588 2.576 23.674 1.00 59.41 73 ARG A N 1
ATOM 562 C CA . ARG A 1 73 ? -33.226 1.681 22.558 1.00 59.41 73 ARG A CA 1
ATOM 563 C C . ARG A 1 73 ? -32.093 0.761 22.982 1.00 59.41 73 ARG A C 1
ATOM 565 O O . ARG A 1 73 ? -31.239 1.175 23.751 1.00 59.41 73 ARG A O 1
ATOM 572 N N . ALA A 1 74 ? -32.079 -0.468 22.471 1.00 56.53 74 ALA A N 1
ATOM 573 C CA . ALA A 1 74 ? -31.023 -1.434 22.762 1.00 56.53 74 ALA A CA 1
ATOM 574 C C . ALA A 1 74 ? -29.636 -0.903 22.352 1.00 56.53 74 ALA A C 1
ATOM 576 O O . ALA A 1 74 ? -29.500 -0.235 21.321 1.00 56.53 74 ALA A O 1
ATOM 577 N N . VAL A 1 75 ? -28.615 -1.221 23.156 1.00 58.06 75 VAL A N 1
ATOM 578 C CA . VAL A 1 75 ? -27.208 -0.880 22.899 1.00 58.06 75 VAL A CA 1
ATOM 579 C C . VAL A 1 75 ? -26.789 -1.518 21.575 1.00 58.06 75 VAL A C 1
ATOM 581 O O . VAL A 1 75 ? -26.620 -2.733 21.469 1.00 58.06 75 VAL A O 1
ATOM 584 N N . LYS A 1 76 ? -26.663 -0.700 20.528 1.00 55.78 76 LYS A N 1
ATOM 585 C CA . LYS A 1 76 ? -26.264 -1.171 19.203 1.00 55.78 76 LYS A CA 1
ATOM 586 C C . LYS A 1 76 ? -24.742 -1.289 19.189 1.00 55.78 76 LYS A C 1
ATOM 588 O O . LYS A 1 76 ? -24.047 -0.324 18.898 1.00 55.78 76 LYS A O 1
ATOM 593 N N . VAL A 1 77 ? -24.228 -2.464 19.544 1.00 59.00 77 VAL A N 1
ATOM 594 C CA . VAL A 1 77 ? -22.815 -2.793 19.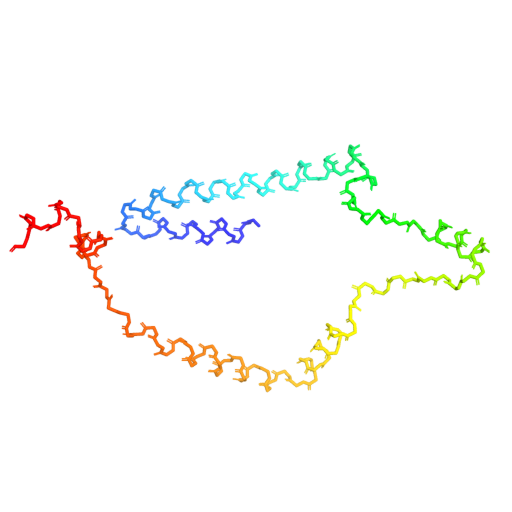323 1.00 59.00 77 VAL A CA 1
ATOM 595 C C . VAL A 1 77 ? -22.607 -2.836 17.812 1.00 59.00 77 VAL A C 1
ATOM 597 O O . VAL A 1 77 ? -23.197 -3.678 17.129 1.00 59.00 77 VAL A O 1
ATOM 600 N N . GLU A 1 78 ? -21.831 -1.899 17.267 1.00 58.38 78 GLU A N 1
ATOM 601 C CA . GLU A 1 78 ? -21.467 -1.921 15.853 1.00 58.38 78 GLU A CA 1
ATOM 602 C C . GLU A 1 78 ? -20.689 -3.206 15.564 1.00 58.38 78 GLU A C 1
ATOM 604 O O . GLU A 1 78 ? -19.531 -3.375 15.944 1.00 58.38 78 GLU A O 1
ATOM 609 N N . LYS A 1 79 ? -21.341 -4.160 14.895 1.00 58.72 79 LYS A N 1
ATOM 610 C CA . LYS A 1 79 ? -20.640 -5.314 14.343 1.00 58.72 79 LYS A CA 1
ATOM 611 C C . LYS A 1 79 ? -19.814 -4.803 13.166 1.00 58.72 79 LYS A C 1
ATOM 613 O O . LYS A 1 79 ? -20.353 -4.552 12.096 1.00 58.72 79 LYS A O 1
ATOM 618 N N . SER A 1 80 ? -18.508 -4.674 13.389 1.00 61.09 80 SER A N 1
ATOM 619 C CA . SER A 1 80 ? -17.520 -4.076 12.474 1.00 61.09 80 SER A CA 1
ATOM 620 C C . SER A 1 80 ? -17.429 -4.729 11.081 1.00 61.09 80 SER A C 1
ATOM 622 O O . SER A 1 80 ? -16.786 -4.179 10.191 1.00 61.09 80 SER A O 1
ATOM 624 N N . LYS A 1 81 ? -18.053 -5.892 10.859 1.00 62.88 81 LYS A N 1
ATOM 625 C CA . LYS A 1 81 ? -18.017 -6.592 9.571 1.00 62.88 81 LYS A CA 1
ATOM 626 C C . LYS A 1 81 ? -19.404 -6.615 8.945 1.00 62.88 81 LYS A C 1
ATOM 628 O O . LYS A 1 81 ? -20.328 -7.218 9.493 1.00 62.88 81 LYS A O 1
ATOM 633 N N . GLY A 1 82 ? -19.527 -5.990 7.774 1.00 79.44 82 GLY A N 1
ATOM 634 C CA . GLY A 1 82 ? -20.729 -6.072 6.952 1.00 79.44 82 GLY A CA 1
ATOM 635 C C . GLY A 1 82 ? -21.111 -7.531 6.678 1.00 79.44 82 GLY A C 1
ATOM 636 O O . GLY A 1 82 ? -20.248 -8.385 6.460 1.00 79.44 82 GLY A O 1
ATOM 637 N N . SER A 1 83 ? -22.415 -7.823 6.684 1.00 81.25 83 SER A N 1
ATOM 638 C CA . SER A 1 83 ? -22.958 -9.173 6.443 1.00 81.25 83 SER A CA 1
ATOM 639 C C . SER A 1 83 ? -22.423 -9.787 5.140 1.00 81.25 83 SER A C 1
ATOM 641 O O . SER A 1 83 ? -22.117 -10.977 5.089 1.00 81.25 83 SER A O 1
ATOM 643 N N . PHE A 1 84 ? -22.217 -8.952 4.117 1.00 86.75 84 PHE A N 1
ATOM 644 C CA . PHE A 1 84 ? -21.645 -9.349 2.834 1.00 86.75 84 PHE A CA 1
ATOM 645 C C . PHE A 1 84 ? -20.204 -9.866 2.952 1.00 86.75 84 PHE A C 1
ATOM 647 O O . PHE A 1 84 ? -19.927 -10.982 2.524 1.00 86.75 84 PHE A O 1
ATOM 654 N N . SER A 1 85 ? -19.304 -9.121 3.603 1.00 87.25 85 SER A N 1
ATOM 655 C CA . SER A 1 85 ? -17.904 -9.532 3.784 1.00 87.25 85 SER A CA 1
ATOM 656 C C . SER A 1 85 ? -17.784 -10.837 4.570 1.00 87.25 85 SER A C 1
ATOM 658 O O . SER A 1 85 ? -16.926 -11.664 4.271 1.00 87.25 85 SER A O 1
ATOM 660 N N . LYS A 1 86 ? -18.667 -11.050 5.557 1.00 88.00 86 LYS A N 1
ATOM 661 C CA . LYS A 1 86 ? -18.702 -12.301 6.325 1.00 88.00 86 LYS A CA 1
ATOM 662 C C . LYS A 1 86 ? -19.146 -13.483 5.459 1.00 88.00 86 LYS A C 1
ATOM 664 O O . LYS A 1 86 ? -18.505 -14.526 5.507 1.00 88.00 86 LYS A O 1
ATOM 669 N N . LYS A 1 87 ? -20.208 -13.316 4.664 1.00 90.44 87 LYS A N 1
ATOM 670 C CA . LYS A 1 87 ? -20.682 -14.352 3.733 1.00 90.44 87 LYS A CA 1
ATOM 671 C C . LYS A 1 87 ? -19.636 -14.675 2.669 1.00 90.44 87 LYS A C 1
ATOM 673 O O . LYS A 1 87 ? -19.405 -15.844 2.393 1.00 90.44 87 LYS A O 1
ATOM 678 N N . LEU A 1 88 ? -18.984 -13.656 2.111 1.00 90.00 88 LEU A N 1
ATOM 679 C CA . LEU A 1 88 ? -17.941 -13.846 1.110 1.00 90.00 88 LEU A CA 1
ATOM 680 C C . LEU A 1 88 ? -16.747 -14.615 1.691 1.00 90.00 88 LEU A C 1
ATOM 682 O O . LEU A 1 88 ? -16.292 -15.573 1.078 1.00 90.00 88 LEU A O 1
ATOM 686 N N . GLY A 1 89 ? -16.298 -14.259 2.899 1.00 88.94 89 GLY A N 1
ATOM 687 C CA . GLY A 1 89 ? -15.242 -15.000 3.593 1.00 88.94 89 GLY A CA 1
ATOM 688 C C . GLY A 1 89 ? -15.608 -16.467 3.844 1.00 88.94 89 GLY A C 1
ATOM 689 O O . GLY A 1 89 ? -14.793 -17.347 3.588 1.00 88.94 89 GLY A O 1
ATOM 690 N N . ASP A 1 90 ? -16.843 -16.739 4.272 1.00 92.69 90 ASP A N 1
ATOM 691 C CA . ASP A 1 90 ? -17.329 -18.106 4.505 1.00 92.69 90 ASP A CA 1
ATOM 692 C C . ASP A 1 90 ? -17.347 -18.948 3.216 1.00 92.69 90 ASP A C 1
ATOM 694 O O . ASP A 1 90 ? -16.894 -20.091 3.203 1.00 92.69 90 ASP A O 1
ATOM 698 N N . VAL A 1 91 ? -17.781 -18.361 2.094 1.00 94.12 91 VAL A N 1
ATOM 699 C CA . VAL A 1 91 ? -17.765 -19.021 0.776 1.00 94.12 91 VAL A CA 1
ATOM 700 C C . VAL A 1 91 ? -16.340 -19.363 0.335 1.00 94.12 91 VAL A C 1
ATOM 702 O O . VAL A 1 91 ? -16.101 -20.481 -0.129 1.00 94.12 91 VAL A O 1
ATOM 705 N N . VAL A 1 92 ? -15.394 -18.435 0.510 1.00 95.00 92 VAL A N 1
ATOM 706 C CA . VAL A 1 92 ? -13.984 -18.644 0.144 1.00 95.00 92 VAL A CA 1
ATOM 707 C C . VAL A 1 92 ? -13.360 -19.777 0.963 1.00 95.00 92 VAL A C 1
ATOM 709 O O . VAL A 1 92 ? -12.660 -20.618 0.403 1.00 95.00 92 VAL A O 1
ATOM 712 N N . VAL A 1 93 ? -13.660 -19.851 2.263 1.00 94.75 93 VAL A N 1
ATOM 713 C CA . VAL A 1 93 ? -13.139 -20.901 3.156 1.00 94.75 93 VAL A CA 1
ATOM 714 C C . VAL A 1 93 ? -13.800 -22.256 2.895 1.00 94.75 93 VAL A C 1
ATOM 716 O O . VAL A 1 93 ? -13.130 -23.284 2.943 1.00 94.75 93 VAL A O 1
ATOM 719 N N . ARG A 1 94 ? -15.104 -22.285 2.593 1.00 95.25 94 ARG A N 1
ATOM 720 C CA . ARG A 1 94 ? -15.847 -23.535 2.376 1.00 95.25 94 ARG A CA 1
ATOM 721 C C . ARG A 1 94 ? -15.481 -24.228 1.063 1.00 95.25 94 ARG A C 1
ATOM 723 O O . ARG A 1 94 ? -15.615 -25.447 0.972 1.00 95.25 94 ARG A O 1
ATOM 730 N N . ARG A 1 95 ? -15.061 -23.480 0.035 1.00 94.56 95 ARG A N 1
ATOM 731 C CA . ARG A 1 95 ? -14.666 -24.033 -1.274 1.00 94.56 95 ARG A CA 1
ATOM 732 C C . ARG A 1 95 ? -13.396 -23.362 -1.833 1.00 94.56 95 ARG A C 1
ATOM 734 O O . ARG A 1 95 ? -13.462 -22.672 -2.851 1.00 94.56 95 ARG A O 1
ATOM 741 N N . PRO A 1 96 ? -12.222 -23.586 -1.218 1.00 93.81 96 PRO A N 1
ATOM 742 C CA . PRO A 1 96 ? -10.997 -22.874 -1.583 1.00 93.81 96 PRO A CA 1
ATOM 743 C C . PRO A 1 96 ? -10.526 -23.220 -3.001 1.00 93.81 96 PRO A C 1
ATOM 745 O O . PRO A 1 96 ? -10.247 -22.326 -3.795 1.00 93.81 96 PRO A O 1
ATOM 748 N N . TRP A 1 97 ? -10.526 -24.505 -3.369 1.00 96.88 97 TRP A N 1
ATOM 749 C CA . TRP A 1 97 ? -10.061 -24.960 -4.684 1.00 96.88 97 TRP A CA 1
ATOM 750 C C . TRP A 1 97 ? -10.881 -24.406 -5.849 1.00 96.88 97 TRP A C 1
ATOM 752 O O . TRP A 1 97 ? -10.308 -24.022 -6.866 1.00 96.88 97 TRP A O 1
ATOM 762 N N . THR A 1 98 ? -12.206 -24.292 -5.701 1.00 94.00 98 THR A N 1
ATOM 763 C CA . THR A 1 98 ? -13.041 -23.709 -6.761 1.00 94.00 98 THR A CA 1
ATOM 764 C C . THR A 1 98 ? -12.756 -22.224 -6.950 1.00 94.00 98 THR A C 1
ATOM 766 O O . THR A 1 98 ? -12.725 -21.754 -8.082 1.00 94.00 98 THR A O 1
ATOM 769 N N . ILE A 1 99 ? -12.516 -21.484 -5.860 1.00 95.50 99 ILE A N 1
ATOM 770 C CA . ILE A 1 99 ? -12.180 -20.057 -5.935 1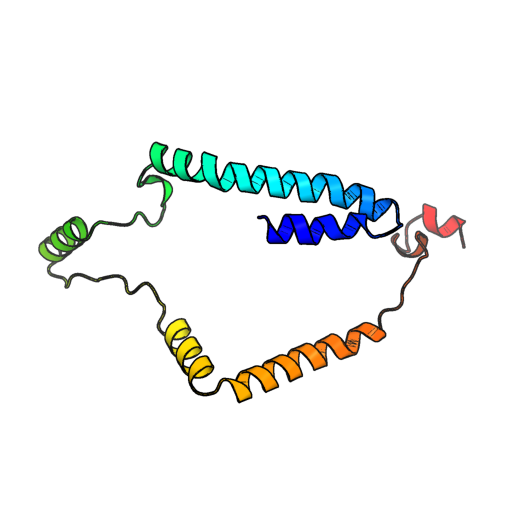.00 95.50 99 ILE A CA 1
ATOM 771 C C . ILE A 1 99 ? -10.790 -19.859 -6.540 1.00 95.50 99 ILE A C 1
ATOM 773 O O . ILE A 1 99 ? -10.622 -18.974 -7.377 1.00 95.50 99 ILE A O 1
ATOM 777 N N . ILE A 1 100 ? -9.817 -20.700 -6.180 1.00 95.88 100 ILE A N 1
ATOM 778 C CA . ILE A 1 100 ? -8.470 -20.663 -6.764 1.00 95.88 100 ILE A CA 1
ATOM 779 C C . ILE A 1 100 ? -8.545 -20.907 -8.271 1.00 95.88 100 ILE A C 1
ATOM 781 O O . ILE A 1 100 ? -8.062 -20.073 -9.031 1.00 95.88 100 ILE A O 1
ATOM 785 N N . MET A 1 101 ? -9.199 -21.987 -8.715 1.00 97.25 101 MET A N 1
ATOM 786 C CA . MET A 1 101 ? -9.328 -22.282 -10.147 1.00 97.25 101 MET A CA 1
ATOM 787 C C . MET A 1 101 ? -10.042 -21.162 -10.899 1.00 97.25 101 MET A C 1
ATOM 789 O O . MET A 1 101 ? -9.562 -20.740 -11.944 1.00 97.25 101 MET A O 1
ATOM 793 N N . LEU A 1 102 ? -11.144 -20.640 -10.354 1.00 96.56 102 LEU A N 1
ATOM 794 C CA . LEU A 1 102 ? -11.867 -19.527 -10.964 1.00 96.56 102 LEU A CA 1
ATOM 795 C C . LEU A 1 102 ? -10.983 -18.279 -11.088 1.00 96.56 102 LEU A C 1
ATOM 797 O O . LEU A 1 102 ? -10.947 -17.657 -12.144 1.00 96.56 102 LEU A O 1
ATOM 801 N N . THR A 1 103 ? -10.253 -17.923 -10.030 1.00 96.06 103 THR A N 1
ATOM 802 C CA . THR A 1 103 ? -9.383 -16.736 -10.020 1.00 96.06 103 THR A CA 1
ATOM 803 C C . THR A 1 103 ? -8.234 -16.898 -11.010 1.00 96.06 103 THR A C 1
ATOM 805 O O . THR A 1 103 ? -7.969 -15.986 -11.788 1.00 96.06 103 THR A O 1
ATOM 808 N N . VAL A 1 104 ? -7.586 -18.065 -11.029 1.00 97.38 104 VAL A N 1
ATOM 809 C CA . VAL A 1 104 ? -6.513 -18.377 -11.983 1.00 97.38 104 VAL A CA 1
ATOM 810 C C . VAL A 1 104 ? -7.041 -18.368 -13.412 1.00 97.38 104 VAL A C 1
ATOM 812 O O . VAL A 1 104 ? -6.390 -17.813 -14.287 1.00 97.38 104 VAL A O 1
ATOM 815 N N . PHE A 1 105 ? -8.229 -18.919 -13.654 1.00 97.69 105 PHE A N 1
ATOM 816 C CA . PHE A 1 105 ? -8.849 -18.917 -14.974 1.00 97.69 105 PHE A CA 1
ATOM 817 C C . PHE A 1 105 ? -9.156 -17.494 -15.454 1.00 97.69 105 PHE A C 1
ATOM 819 O O . PHE A 1 105 ? -8.798 -17.131 -16.570 1.00 97.69 105 PHE A O 1
ATOM 826 N N . VAL A 1 106 ? -9.758 -16.661 -14.599 1.00 97.38 106 VAL A N 1
ATOM 827 C CA . VAL A 1 106 ? -10.088 -15.270 -14.938 1.00 97.38 106 VAL A CA 1
ATOM 828 C C . VAL A 1 106 ? -8.821 -14.443 -15.161 1.00 97.38 106 VAL A C 1
ATOM 830 O O . VAL A 1 106 ? -8.685 -13.804 -16.203 1.00 97.38 106 VAL A O 1
ATOM 833 N N . LEU A 1 107 ? -7.873 -14.468 -14.220 1.00 97.00 107 LEU A N 1
ATOM 834 C CA . LEU A 1 107 ? -6.628 -13.703 -14.340 1.00 97.00 107 LEU A CA 1
ATOM 835 C C . LEU A 1 107 ? -5.747 -14.218 -15.480 1.00 97.00 107 LEU A C 1
ATOM 837 O O . LEU A 1 107 ? -5.169 -13.415 -16.204 1.00 97.00 107 LEU A O 1
ATOM 841 N N . GLY A 1 108 ? -5.679 -15.533 -15.677 1.00 97.00 108 GLY A N 1
ATOM 842 C CA . GLY A 1 108 ? -4.968 -16.156 -16.792 1.00 97.00 108 GLY A CA 1
ATOM 843 C C . GLY A 1 108 ? -5.589 -15.799 -18.141 1.00 97.00 108 GLY A C 1
ATOM 844 O O . GLY A 1 108 ? -4.867 -15.469 -19.081 1.00 97.00 108 GLY A O 1
ATOM 845 N N . GLY A 1 109 ? -6.921 -15.772 -18.228 1.00 95.88 109 GLY A N 1
ATOM 846 C CA . GLY A 1 109 ? -7.644 -15.315 -19.414 1.00 95.88 109 GLY A CA 1
ATOM 847 C C . GLY A 1 109 ? -7.326 -13.859 -19.758 1.00 95.88 109 GLY A C 1
ATOM 848 O O . GLY A 1 109 ? -6.996 -13.559 -20.901 1.00 95.88 109 GLY A O 1
ATOM 849 N N . LEU A 1 110 ? -7.329 -12.964 -18.766 1.00 94.69 110 LEU A N 1
ATOM 850 C CA . LEU A 1 110 ? -6.928 -11.566 -18.963 1.00 94.69 110 LEU A CA 1
ATOM 851 C C . LEU A 1 110 ? -5.446 -11.437 -19.349 1.00 94.69 110 LEU A C 1
ATOM 853 O O . LEU A 1 110 ? -5.105 -10.692 -20.265 1.00 94.69 110 LEU A O 1
ATOM 857 N N . ALA A 1 111 ? -4.563 -12.198 -18.700 1.00 94.50 111 ALA A N 1
ATOM 858 C CA . ALA A 1 111 ? -3.133 -12.202 -18.995 1.00 94.50 111 ALA A CA 1
ATOM 859 C C . ALA A 1 111 ? -2.811 -12.749 -20.398 1.00 94.50 111 ALA A C 1
ATOM 861 O O . ALA A 1 111 ? -1.798 -12.376 -20.986 1.00 94.50 111 ALA A O 1
ATOM 862 N N . SER A 1 112 ? -3.688 -13.575 -20.976 1.00 92.31 112 SER A N 1
ATOM 863 C CA . SER A 1 112 ? -3.510 -14.136 -22.323 1.00 92.31 112 SER A CA 1
ATOM 864 C C . SER A 1 112 ? -3.513 -13.072 -23.429 1.00 92.31 112 SER A C 1
ATOM 866 O O . SER A 1 112 ? -3.048 -13.338 -24.535 1.00 92.31 112 SER A O 1
ATOM 868 N N . PHE A 1 113 ? -3.991 -11.855 -23.145 1.00 90.31 113 PHE A N 1
ATOM 869 C CA . PHE A 1 113 ? -3.952 -10.726 -24.080 1.00 90.31 113 PHE A CA 1
ATOM 870 C C . PHE A 1 113 ? -2.619 -9.959 -24.071 1.00 90.31 113 PHE A C 1
ATOM 872 O O . PHE A 1 113 ? -2.343 -9.222 -25.015 1.00 90.31 113 PHE A O 1
ATOM 879 N N . VAL A 1 114 ? -1.764 -10.148 -23.060 1.00 90.56 114 VAL A N 1
ATOM 880 C CA . VAL A 1 114 ? -0.477 -9.436 -22.917 1.00 90.56 114 VAL A CA 1
ATOM 881 C C . VAL A 1 114 ? 0.468 -9.622 -24.119 1.00 90.56 114 VAL A C 1
ATOM 883 O O . VAL A 1 114 ? 1.051 -8.633 -24.555 1.00 90.56 114 VAL A O 1
ATOM 886 N N . PRO A 1 115 ? 0.605 -10.810 -24.743 1.00 85.94 115 PRO A N 1
ATOM 887 C CA . PRO A 1 115 ? 1.495 -10.984 -25.897 1.00 85.94 115 PRO A CA 1
ATOM 888 C C . PRO A 1 115 ? 1.080 -10.200 -27.151 1.00 85.94 115 PRO A C 1
ATOM 890 O O . PRO A 1 115 ? 1.846 -10.123 -28.105 1.00 85.94 115 PRO A O 1
ATOM 893 N N . ARG A 1 116 ? -0.138 -9.641 -27.189 1.00 82.94 116 ARG A N 1
ATOM 894 C CA . ARG A 1 116 ? -0.617 -8.808 -28.305 1.00 82.94 116 ARG A CA 1
ATOM 895 C C . ARG A 1 116 ? -0.132 -7.357 -28.223 1.00 82.94 116 ARG A C 1
ATOM 897 O O . ARG A 1 116 ? -0.465 -6.573 -29.108 1.00 82.94 116 ARG A O 1
ATOM 904 N N . ILE A 1 117 ? 0.610 -6.990 -27.178 1.00 81.38 117 ILE A N 1
ATOM 905 C CA . ILE A 1 117 ? 1.153 -5.641 -27.011 1.00 81.38 117 ILE A CA 1
ATOM 906 C C . ILE A 1 117 ? 2.190 -5.383 -28.109 1.00 81.38 117 ILE A C 1
ATOM 908 O O . ILE A 1 117 ? 3.235 -6.026 -28.161 1.00 81.38 117 ILE A O 1
ATOM 912 N N . GLN A 1 118 ? 1.885 -4.426 -28.984 1.00 74.50 118 GLN A N 1
ATOM 913 C CA . GLN A 1 118 ? 2.835 -3.888 -29.951 1.00 74.50 118 GLN A CA 1
ATOM 914 C C . GLN A 1 118 ? 3.717 -2.870 -29.224 1.00 74.50 118 GLN A C 1
ATOM 916 O O . GLN A 1 118 ? 3.229 -1.842 -28.755 1.00 74.50 118 GLN A O 1
ATOM 921 N N . TYR A 1 119 ? 5.005 -3.171 -29.090 1.00 70.31 119 TYR A N 1
ATOM 922 C CA . TYR A 1 119 ? 5.969 -2.246 -28.502 1.00 70.31 119 TYR A CA 1
ATOM 923 C C . TYR A 1 119 ? 6.402 -1.240 -29.570 1.00 70.31 119 TYR A C 1
ATOM 925 O O . TYR A 1 119 ? 7.226 -1.565 -30.423 1.00 70.31 119 TYR A O 1
ATOM 933 N N . THR A 1 120 ? 5.840 -0.030 -29.539 1.00 68.06 120 THR A N 1
ATOM 934 C CA . THR A 1 120 ? 6.355 1.081 -30.347 1.00 68.06 120 THR A CA 1
ATOM 935 C C . THR A 1 120 ? 7.448 1.809 -29.568 1.00 68.06 120 THR A C 1
ATOM 937 O O . THR A 1 120 ? 7.260 2.196 -28.413 1.00 68.06 120 THR A O 1
ATOM 940 N N . TYR A 1 121 ? 8.621 1.939 -30.185 1.00 62.25 121 TYR A N 1
ATOM 941 C CA . TYR A 1 121 ? 9.742 2.737 -29.678 1.00 62.25 121 TYR A CA 1
ATOM 942 C C . TYR A 1 121 ? 9.851 4.079 -30.407 1.00 62.25 121 TYR A C 1
ATOM 944 O O . TYR A 1 121 ? 10.814 4.818 -30.197 1.00 62.25 121 TYR A O 1
ATOM 952 N N . ASP A 1 122 ? 8.874 4.395 -31.260 1.00 64.75 122 ASP A N 1
ATOM 953 C CA . ASP A 1 122 ? 8.856 5.641 -31.998 1.00 64.75 122 ASP A CA 1
ATOM 954 C C . ASP A 1 122 ? 8.271 6.748 -31.116 1.00 64.75 122 ASP A C 1
ATOM 956 O O . ASP A 1 122 ? 7.064 6.853 -30.880 1.00 64.75 122 ASP A O 1
ATOM 960 N N . LEU A 1 123 ? 9.158 7.578 -30.570 1.00 64.31 123 LEU A N 1
ATOM 961 C CA . LEU A 1 123 ? 8.776 8.725 -29.750 1.00 64.31 123 LEU A CA 1
ATOM 962 C C . LEU A 1 123 ? 7.872 9.692 -30.532 1.00 64.31 123 LEU A C 1
ATOM 964 O O . LEU A 1 123 ? 7.064 10.382 -29.912 1.00 64.31 123 LEU A O 1
ATOM 968 N N . LEU A 1 124 ? 7.949 9.701 -31.872 1.00 61.38 124 LEU A N 1
ATOM 969 C CA . LEU A 1 124 ? 7.061 10.486 -32.732 1.00 61.38 124 LEU A CA 1
ATOM 970 C C . LEU A 1 124 ? 5.619 9.967 -32.688 1.00 61.38 124 LEU A C 1
ATOM 972 O O . LEU A 1 124 ? 4.689 10.770 -32.727 1.00 61.38 124 LEU A O 1
ATOM 976 N N . GLU A 1 125 ? 5.407 8.657 -32.522 1.00 63.81 125 GLU A N 1
ATOM 977 C CA . GLU A 1 125 ? 4.071 8.075 -32.353 1.00 63.81 125 GLU A CA 1
ATOM 978 C C . GLU A 1 125 ? 3.399 8.442 -31.030 1.00 63.81 125 GLU A C 1
ATOM 980 O O . GLU A 1 125 ? 2.169 8.472 -30.972 1.00 63.81 125 GLU A O 1
ATOM 985 N N . SER A 1 126 ? 4.190 8.775 -30.006 1.00 68.31 126 SER A N 1
ATOM 986 C CA . SER A 1 126 ? 3.687 9.205 -28.695 1.00 68.31 126 SER A CA 1
ATOM 987 C C . SER A 1 126 ? 3.107 10.627 -28.711 1.00 68.31 126 SER A C 1
ATOM 989 O O . SER A 1 126 ? 2.356 10.984 -27.802 1.00 68.31 126 SER A O 1
ATOM 991 N N . PHE A 1 127 ? 3.428 11.436 -29.729 1.00 72.25 127 PHE A N 1
ATOM 992 C CA . PHE A 1 127 ? 2.845 12.766 -29.914 1.00 72.25 127 PHE A CA 1
ATOM 993 C C . PHE A 1 127 ? 1.524 12.695 -30.698 1.00 72.25 127 PHE A C 1
ATOM 995 O O . PHE A 1 127 ? 1.379 11.838 -31.573 1.00 72.25 127 PHE A O 1
ATOM 1002 N N . PRO A 1 128 ? 0.564 13.602 -30.442 1.00 74.50 128 PRO A N 1
ATOM 1003 C CA . PRO A 1 128 ? -0.639 13.747 -31.258 1.00 74.50 128 PRO A CA 1
ATOM 1004 C C . PRO A 1 128 ? -0.3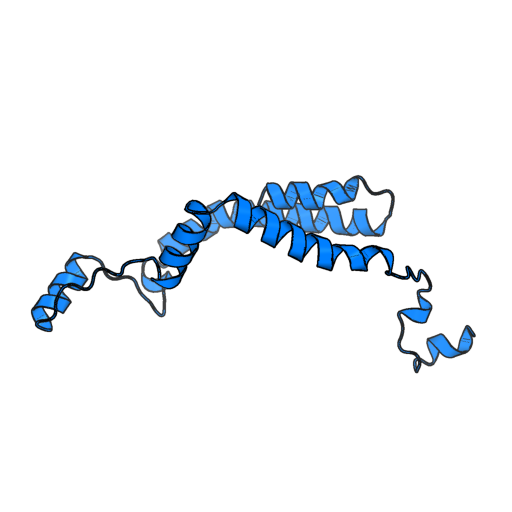18 13.815 -32.758 1.00 74.50 128 PRO A C 1
ATOM 1006 O O . PRO A 1 128 ? 0.685 14.402 -33.166 1.00 74.50 128 PRO A O 1
ATOM 1009 N N . LYS A 1 129 ? -1.155 13.176 -33.585 1.00 70.38 129 LYS A N 1
ATOM 1010 C CA . LYS A 1 129 ? -0.929 13.081 -35.041 1.00 70.38 129 LYS A CA 1
ATOM 1011 C C . LYS A 1 129 ? -0.962 14.446 -35.742 1.00 70.38 129 LYS A C 1
ATOM 1013 O O . LYS A 1 129 ? -0.426 14.563 -36.830 1.00 70.38 129 LYS A O 1
ATOM 1018 N N . ASP A 1 130 ? -1.581 15.434 -35.108 1.00 73.06 130 ASP A N 1
ATOM 1019 C CA . ASP A 1 130 ? -1.819 16.809 -35.550 1.00 73.06 130 ASP A CA 1
ATOM 1020 C C . ASP A 1 130 ? -0.777 17.821 -35.030 1.00 73.06 130 ASP A C 1
ATOM 1022 O O . ASP A 1 130 ? -0.909 19.024 -35.255 1.00 73.06 130 ASP A O 1
ATOM 1026 N N . MET A 1 131 ? 0.273 17.375 -34.327 1.00 76.88 131 MET A N 1
ATOM 1027 C CA . MET A 1 131 ? 1.365 18.265 -33.921 1.00 76.88 131 MET A CA 1
ATOM 1028 C C . MET A 1 131 ? 2.276 18.603 -35.108 1.00 76.88 131 MET A C 1
ATOM 1030 O O . MET A 1 131 ? 2.925 17.725 -35.672 1.00 76.88 131 MET A O 1
ATOM 1034 N N . THR A 1 132 ? 2.440 19.897 -35.397 1.00 68.75 132 THR A N 1
ATOM 1035 C CA . THR A 1 132 ? 3.324 20.416 -36.463 1.00 68.75 132 THR A CA 1
ATOM 1036 C C . THR A 1 132 ? 4.783 19.961 -36.330 1.00 68.75 132 THR A C 1
ATOM 1038 O O . THR A 1 132 ? 5.480 19.799 -37.327 1.00 68.75 132 THR A O 1
ATOM 1041 N N . SER A 1 133 ? 5.255 19.687 -35.108 1.00 71.19 133 SER A N 1
ATOM 1042 C CA . SER A 1 133 ? 6.590 19.122 -34.857 1.00 71.19 133 SER A CA 1
ATOM 1043 C C . SER A 1 133 ? 6.746 17.659 -35.301 1.00 71.19 133 SER A C 1
ATOM 1045 O O . SER A 1 133 ? 7.877 17.198 -35.417 1.00 71.19 133 SER A O 1
ATOM 1047 N N . ARG A 1 134 ? 5.646 16.927 -35.532 1.00 67.75 134 ARG A N 1
ATOM 1048 C CA . ARG A 1 134 ? 5.631 15.531 -36.003 1.00 67.75 134 ARG A CA 1
ATOM 1049 C C . ARG A 1 134 ? 5.582 15.441 -37.532 1.00 67.75 134 ARG A C 1
ATOM 1051 O O . ARG A 1 134 ? 6.203 14.547 -38.093 1.00 67.75 134 ARG A O 1
ATOM 1058 N N . GLU A 1 135 ? 4.906 16.377 -38.197 1.00 64.88 135 GLU A N 1
ATOM 1059 C CA . GLU A 1 135 ? 4.735 16.385 -39.662 1.00 64.88 135 GLU A CA 1
ATOM 1060 C C . GLU A 1 135 ? 6.051 16.585 -40.435 1.00 64.88 135 GLU A C 1
ATOM 1062 O O . GLU A 1 135 ? 6.192 16.087 -41.545 1.00 64.88 135 GLU A O 1
ATOM 1067 N N . GLY A 1 136 ? 7.041 17.268 -39.847 1.00 66.06 136 GLY A N 1
ATOM 1068 C CA . GLY A 1 136 ? 8.344 17.510 -40.485 1.00 66.06 136 GLY A CA 1
ATOM 1069 C C . GLY A 1 136 ? 9.327 16.329 -40.470 1.00 66.06 136 GLY A C 1
ATOM 1070 O O . GLY A 1 136 ? 10.419 16.461 -41.017 1.00 66.06 136 GLY A O 1
ATOM 1071 N N . PHE A 1 137 ? 8.980 15.212 -39.819 1.00 63.69 137 PHE A N 1
ATOM 1072 C CA . PHE A 1 137 ? 9.821 14.008 -39.710 1.00 63.69 137 PHE A CA 1
ATOM 1073 C C . PHE A 1 137 ? 9.306 12.808 -40.533 1.00 63.69 137 PHE A C 1
ATOM 1075 O O . PHE A 1 137 ? 9.957 11.763 -40.534 1.00 63.69 137 PHE A O 1
ATOM 1082 N N . THR A 1 138 ? 8.163 12.950 -41.215 1.00 57.31 138 THR A N 1
ATOM 1083 C CA . THR A 1 138 ? 7.619 12.001 -42.213 1.00 57.31 138 THR A CA 1
ATOM 1084 C C . THR A 1 138 ? 8.006 12.398 -43.625 1.00 57.31 138 THR A C 1
ATOM 1086 O O . THR A 1 138 ? 8.347 11.484 -44.406 1.00 57.31 138 THR A O 1
#

Foldseek 3Di:
DVVVLVVLCCLVVDPDPVSVVRSVVVSVVVVVVVVCCVPVVVVVCVVCPQVVPPPCRDDDQVRLVVVCVVVVHDRDDPPVDDPVNVVVVVVCVVCVPVVVVVVCVVVVVVCVCVVVDDDDPPVLVVDPPPDPVSVVVD

Secondary structure (DSSP, 8-state):
-HHHHHHHHGGGGS--HHHHHHHHHHHHHHHHHHHHHHHHHHHHHHHHGGGGGTTS-PPPHHHHHHHHHHTT-------SS-HHHHHHHHHHHHSHHHHHHHHHHHHHHHHTTGGG------TTTTS-TT-HHHHTT-

Mean predicted aligned error: 11.43 Å

Solvent-accessible surface area (backbone atoms only — not comparable to full-atom values): 8246 Å² total; per-residue (Å²): 83,68,71,55,25,52,62,34,44,55,32,60,76,46,97,44,73,67,42,45,67,48,18,56,61,52,20,51,50,40,47,53,48,40,53,42,57,70,50,49,49,56,52,50,44,65,74,48,44,69,64,70,39,68,92,69,54,85,72,54,70,69,59,42,46,52,49,16,63,76,65,77,41,81,70,77,74,80,70,91,66,57,72,64,62,53,52,52,51,49,52,46,69,76,42,47,68,63,51,50,52,51,49,51,50,53,53,48,57,61,54,67,55,59,84,72,63,79,86,77,83,55,71,66,72,75,43,66,93,83,38,73,87,49,66,81,77,114

InterPro domains:
  IPR004869 Membrane transport protein MMPL domain [PF03176] (1-96)
  IPR050545 HpnN/MmpL-like transporters [PTHR33406] (1-137)

pLDDT: mean 82.7, std 12.8, range [55.78, 97.69]

Organism: Bacillus cereus (NCBI:txid1396)

Sequence (138 aa):
ALTVVLGLGTLLLAHYGAFHRFAVPFSVAVFIMGIAALTILPALLLIFGRIAFFPFIPRTTSMNEEFARKKKRAVKVEKSKGSFSKKLGDVVVRRPWTIIMLTVFVLGGLASFVPRIQYTYDLLESFPKDMTSRE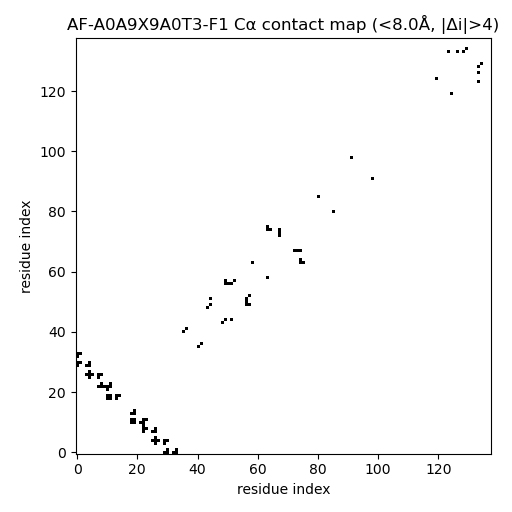GFT

Radius of gyration: 26.44 Å; Cα contacts (8 Å, |Δi|>4): 56; chains: 1; bounding box: 55×45×71 Å